Protein AF-A0A0F9DY58-F1 (afdb_monomer_lite)

Radius of gyration: 18.03 Å; chains: 1; bounding box: 44×37×50 Å

Foldseek 3Di:
DDDDDDPDLDEDDDDDFDDDPDDRDTDDPRVVVVVLVVVQDPQSFHKYWPVVQVVCCVQQVGPFNQQQDAPVSVCPRPVCVPPDVCVVPVDQDQAHGNDRDPPDPWHWDGKDKAFLAWDDDPPDIIGMITIKTKIWGFDDDPPDPDTDTDIDMHGDDDSDRPDD

pLDDT: mean 75.37, std 20.1, range [24.69, 95.38]

Structure (mmCIF, N/CA/C/O backbone):
data_AF-A0A0F9DY58-F1
#
_entry.id   AF-A0A0F9DY58-F1
#
loop_
_atom_site.group_PDB
_atom_site.id
_atom_site.type_symbol
_atom_site.label_atom_id
_atom_site.label_alt_id
_atom_site.label_comp_id
_atom_site.label_asym_id
_atom_site.label_entity_id
_atom_site.label_seq_id
_atom_site.pdbx_PDB_ins_code
_atom_site.Cartn_x
_atom_site.Cartn_y
_atom_site.Cartn_z
_atom_site.occupancy
_atom_site.B_iso_or_equiv
_atom_site.auth_seq_id
_atom_site.auth_comp_id
_atom_site.auth_asym_id
_atom_site.auth_atom_id
_atom_site.pdbx_PDB_model_num
ATOM 1 N N . MET A 1 1 ? -26.513 4.700 -24.151 1.00 30.91 1 MET A N 1
ATOM 2 C CA . MET A 1 1 ? -25.156 4.123 -24.056 1.00 30.91 1 MET A CA 1
ATOM 3 C C . MET A 1 1 ? -24.467 4.846 -22.905 1.00 30.91 1 MET A C 1
ATOM 5 O O . MET A 1 1 ? -23.918 5.921 -23.098 1.00 30.91 1 MET A O 1
ATOM 9 N N . GLU A 1 2 ? -24.700 4.368 -21.681 1.00 24.69 2 GLU A N 1
ATOM 10 C CA . GLU A 1 2 ? -24.364 5.091 -20.449 1.00 24.69 2 GLU A CA 1
ATOM 11 C C . GLU A 1 2 ? -22.883 4.939 -20.096 1.00 24.69 2 GLU A C 1
ATOM 13 O O . GLU A 1 2 ? -22.351 3.834 -20.001 1.00 24.69 2 GLU A O 1
ATOM 18 N N . ALA A 1 3 ? -22.226 6.084 -19.917 1.00 25.31 3 ALA A N 1
ATOM 19 C CA . ALA A 1 3 ? -20.843 6.186 -19.497 1.00 25.31 3 ALA A CA 1
ATOM 20 C C . ALA A 1 3 ? -20.708 5.790 -18.021 1.00 25.31 3 ALA A C 1
ATOM 22 O O . ALA A 1 3 ? -21.321 6.358 -17.117 1.00 25.31 3 ALA A O 1
ATOM 23 N N . ILE A 1 4 ? -19.873 4.786 -17.807 1.00 27.75 4 ILE A N 1
ATOM 24 C CA . ILE A 1 4 ? -19.582 4.153 -16.534 1.00 27.75 4 ILE A CA 1
ATOM 25 C C . ILE A 1 4 ? -18.815 5.130 -15.623 1.00 27.75 4 ILE A C 1
ATOM 27 O O . ILE A 1 4 ? -17.639 5.422 -15.836 1.00 27.75 4 ILE A O 1
ATOM 31 N N . LYS A 1 5 ? -19.481 5.600 -14.562 1.00 27.67 5 LYS A N 1
ATOM 32 C CA . LYS A 1 5 ? -18.852 6.197 -13.374 1.00 27.67 5 LYS A CA 1
ATOM 33 C C . LYS A 1 5 ? -18.135 5.094 -12.585 1.00 27.67 5 LYS A C 1
ATOM 35 O O . LYS A 1 5 ? -18.780 4.344 -11.859 1.00 27.67 5 LYS A O 1
ATOM 40 N N . TYR A 1 6 ? -16.807 5.033 -12.651 1.00 29.81 6 TYR A N 1
ATOM 41 C CA . TYR A 1 6 ? -16.004 4.306 -11.662 1.00 29.81 6 TYR A CA 1
ATOM 42 C C . TYR A 1 6 ? -15.019 5.254 -10.976 1.00 29.81 6 TYR A C 1
ATOM 44 O O . TYR A 1 6 ? -13.882 5.411 -11.400 1.00 29.81 6 TYR A O 1
ATOM 52 N N . SER A 1 7 ? -15.456 5.842 -9.862 1.00 28.70 7 SER A N 1
ATOM 53 C CA . SER A 1 7 ? -14.544 6.190 -8.771 1.00 28.70 7 SER A CA 1
ATOM 54 C C . SER A 1 7 ? -14.369 4.922 -7.937 1.00 28.70 7 SER A C 1
ATOM 56 O O . SER A 1 7 ? -15.196 4.607 -7.081 1.00 28.70 7 SER A O 1
ATOM 58 N N . LYS A 1 8 ? -13.363 4.108 -8.273 1.00 30.48 8 LYS A N 1
ATOM 59 C CA . LYS A 1 8 ? -12.996 2.929 -7.481 1.00 30.48 8 LYS A CA 1
ATOM 60 C C . LYS A 1 8 ? -11.881 3.337 -6.528 1.00 30.48 8 LYS A C 1
ATOM 62 O O . LYS A 1 8 ? -10.723 3.408 -6.923 1.00 30.48 8 LYS A O 1
ATOM 67 N N . ARG A 1 9 ? -12.248 3.607 -5.274 1.00 32.28 9 ARG A N 1
ATOM 68 C CA . ARG A 1 9 ? -11.302 3.607 -4.153 1.00 32.28 9 ARG A CA 1
ATOM 69 C C . ARG A 1 9 ? -10.681 2.209 -4.081 1.00 32.28 9 ARG A C 1
ATOM 71 O O . ARG A 1 9 ? -11.405 1.224 -3.947 1.00 32.28 9 ARG A O 1
ATOM 78 N N . LEU A 1 10 ? -9.370 2.127 -4.276 1.00 31.41 10 LEU A N 1
ATOM 79 C CA . LEU A 1 10 ? -8.605 0.885 -4.214 1.00 31.41 10 LEU A CA 1
ATOM 80 C C . LEU A 1 10 ? -8.252 0.629 -2.740 1.00 31.41 10 LEU A C 1
ATOM 82 O O . LEU A 1 10 ? -7.760 1.534 -2.079 1.00 31.41 10 LEU A O 1
ATOM 86 N N . PHE A 1 11 ? -8.527 -0.565 -2.220 1.00 35.47 11 PHE A N 1
ATOM 87 C CA . PHE A 1 11 ? -8.094 -1.030 -0.895 1.00 35.47 11 PHE A CA 1
ATOM 88 C C . PHE A 1 11 ? -7.814 -2.531 -1.024 1.00 35.47 11 PHE A C 1
ATOM 90 O O . PHE A 1 11 ? -8.666 -3.259 -1.541 1.00 35.47 11 PHE A O 1
ATOM 97 N N . MET A 1 12 ? -6.631 -2.989 -0.604 1.00 34.28 12 MET A N 1
ATOM 98 C CA . MET A 1 12 ? -6.189 -4.389 -0.691 1.00 34.28 12 MET A CA 1
ATOM 99 C C . MET A 1 12 ? -6.313 -5.066 0.680 1.00 34.28 12 MET A C 1
ATOM 101 O O . MET A 1 12 ? -5.489 -4.788 1.543 1.00 34.28 12 MET A O 1
ATOM 105 N N . PRO A 1 13 ? -7.287 -5.965 0.904 1.00 35.28 13 PRO A N 1
ATOM 106 C CA . PRO A 1 13 ? -7.237 -6.861 2.047 1.00 35.28 13 PRO A CA 1
ATOM 107 C C . PRO A 1 13 ? -6.600 -8.205 1.655 1.00 35.28 13 PRO A C 1
ATOM 109 O O . PRO A 1 13 ? -7.076 -8.880 0.738 1.00 35.28 13 PRO A O 1
ATOM 112 N N . PHE A 1 14 ? -5.563 -8.622 2.382 1.00 39.59 14 PHE A N 1
ATOM 113 C CA . PHE A 1 14 ? -5.059 -9.998 2.363 1.00 39.59 14 PHE A CA 1
ATOM 114 C C . PHE A 1 14 ? -5.704 -10.763 3.525 1.00 39.59 14 PHE A C 1
ATOM 116 O O . PHE A 1 14 ? -5.418 -10.439 4.664 1.00 39.59 14 PHE A O 1
ATOM 123 N N . TYR A 1 15 ? -6.643 -11.679 3.239 1.00 32.84 15 TYR A N 1
ATOM 124 C CA . TYR A 1 15 ? -6.893 -12.970 3.923 1.00 32.84 15 TYR A CA 1
ATOM 125 C C . TYR A 1 15 ? -8.236 -13.600 3.470 1.00 32.84 15 TYR A C 1
ATOM 127 O O . TYR A 1 15 ? -9.282 -12.952 3.450 1.00 32.84 15 TYR A O 1
ATOM 135 N N . SER A 1 16 ? -8.161 -14.899 3.146 1.00 34.56 16 SER A N 1
ATOM 136 C CA . SER A 1 16 ? -9.214 -15.937 3.110 1.00 34.56 16 SER A CA 1
ATOM 137 C C . SER A 1 16 ? -10.503 -15.652 2.324 1.00 34.56 16 SER A C 1
ATOM 139 O O . SER A 1 16 ? -11.537 -15.293 2.885 1.00 34.56 16 SER A O 1
ATOM 141 N N . PHE A 1 17 ? -10.484 -15.935 1.019 1.00 36.88 17 PHE A N 1
ATOM 142 C CA . PHE A 1 17 ? -11.692 -16.002 0.193 1.00 36.88 17 PHE A CA 1
ATOM 143 C C . PHE A 1 17 ? -12.316 -17.406 0.238 1.00 36.88 17 PHE A C 1
ATOM 145 O O . PHE A 1 17 ? -11.733 -18.362 -0.272 1.00 36.88 17 PHE A O 1
ATOM 152 N N . LEU A 1 18 ? -13.523 -17.538 0.804 1.00 31.53 18 LEU A N 1
ATOM 153 C CA . LEU A 1 18 ? -14.308 -18.774 0.705 1.00 31.53 18 LEU A CA 1
ATOM 154 C C . LEU A 1 18 ? -14.928 -18.871 -0.702 1.00 31.53 18 LEU A C 1
ATOM 156 O O . LEU A 1 18 ? -15.689 -17.995 -1.115 1.00 31.53 18 LEU A O 1
ATOM 160 N N . HIS A 1 19 ? -14.590 -19.921 -1.453 1.00 33.38 19 HIS A N 1
ATOM 161 C CA . HIS A 1 19 ? -15.030 -20.115 -2.837 1.00 33.38 19 HIS A CA 1
ATOM 162 C C . HIS A 1 19 ? -16.381 -20.850 -2.898 1.00 33.38 19 HIS A C 1
ATOM 164 O O . HIS A 1 19 ? -16.428 -22.073 -2.787 1.00 33.38 19 HIS A O 1
ATOM 170 N N . CYS A 1 20 ? -17.486 -20.130 -3.113 1.00 30.77 20 CYS A N 1
ATOM 171 C CA . CYS A 1 20 ? -18.762 -20.740 -3.509 1.00 30.77 20 CYS A CA 1
ATOM 172 C C . CYS A 1 20 ? -18.843 -20.803 -5.043 1.00 30.77 20 CYS A C 1
ATOM 174 O O . CYS A 1 20 ? -18.802 -19.778 -5.721 1.00 30.77 20 CYS A O 1
ATOM 176 N N . ARG A 1 21 ? -18.924 -22.012 -5.612 1.00 32.84 21 ARG A N 1
ATOM 177 C CA . ARG A 1 21 ? -19.016 -22.227 -7.067 1.00 32.84 21 ARG A CA 1
ATOM 178 C C . ARG A 1 21 ? -20.345 -21.692 -7.622 1.00 32.84 21 ARG A C 1
ATOM 180 O O . ARG A 1 21 ? -21.401 -22.011 -7.092 1.00 32.84 21 ARG A O 1
ATOM 187 N N . GLY A 1 22 ? -20.284 -20.955 -8.734 1.00 45.69 22 GLY A N 1
ATOM 188 C CA . GLY A 1 22 ? -21.444 -20.616 -9.582 1.00 45.69 22 GLY A CA 1
ATOM 189 C C . GLY A 1 22 ? -21.736 -19.120 -9.728 1.00 45.69 22 GLY A C 1
ATOM 190 O O . GLY A 1 22 ? -22.239 -18.689 -10.758 1.00 45.69 22 GLY A O 1
ATOM 191 N N . LEU A 1 23 ? -21.316 -18.310 -8.759 1.00 42.06 23 LEU A N 1
ATOM 192 C CA . LEU A 1 23 ? -21.236 -16.850 -8.822 1.00 42.06 23 LEU A CA 1
ATOM 193 C C . LEU A 1 23 ? -19.909 -16.498 -8.144 1.00 42.06 23 LEU A C 1
ATOM 195 O O . LEU A 1 23 ? -19.643 -17.027 -7.070 1.00 42.06 23 LEU A O 1
ATOM 199 N N . LYS A 1 24 ? -19.045 -15.660 -8.739 1.00 58.88 24 LYS A N 1
ATOM 200 C CA . LYS A 1 24 ? -17.759 -15.249 -8.121 1.00 58.88 24 LYS A CA 1
ATOM 201 C C . LYS A 1 24 ? -17.994 -14.270 -6.958 1.00 58.88 24 LYS A C 1
ATOM 203 O O . LYS A 1 24 ? -17.413 -13.190 -6.916 1.00 58.88 24 LYS A O 1
ATOM 208 N N . ASN A 1 25 ? -18.902 -14.618 -6.057 1.00 64.75 25 ASN A N 1
ATOM 209 C CA . ASN A 1 25 ? -19.202 -13.846 -4.876 1.00 64.75 25 ASN A CA 1
ATOM 210 C C . ASN A 1 25 ? -18.185 -14.226 -3.809 1.00 64.75 25 ASN A C 1
ATOM 212 O O . ASN A 1 25 ? -18.031 -15.391 -3.444 1.00 64.75 25 ASN A O 1
ATOM 216 N N . PHE A 1 26 ? -17.469 -13.215 -3.352 1.00 75.38 26 PHE A N 1
ATOM 217 C CA . PHE A 1 26 ? -16.473 -13.332 -2.313 1.00 75.38 26 PHE A CA 1
ATOM 218 C C . PHE A 1 26 ? -17.109 -12.942 -0.980 1.00 75.38 26 PHE A C 1
ATOM 220 O O . PHE A 1 26 ? -17.831 -11.947 -0.902 1.00 75.38 26 PHE A O 1
ATOM 227 N N . TYR A 1 27 ? -16.827 -13.712 0.066 1.00 79.12 27 TYR A N 1
ATOM 228 C CA . TYR A 1 27 ? -17.336 -13.473 1.413 1.00 79.12 27 TYR A CA 1
ATOM 229 C C . TYR A 1 27 ? -16.203 -13.625 2.422 1.00 79.12 27 TYR A C 1
ATOM 231 O O . TYR A 1 27 ? -15.286 -14.418 2.214 1.00 79.12 27 TYR A O 1
ATOM 239 N N . GLY A 1 28 ? -16.276 -12.872 3.515 1.00 83.44 28 GLY A N 1
ATOM 240 C CA . GLY A 1 28 ? -15.305 -12.956 4.599 1.00 83.44 28 GLY A CA 1
ATOM 241 C C . GLY A 1 28 ? -15.249 -11.683 5.433 1.00 83.44 28 GLY A C 1
ATOM 242 O O . GLY A 1 28 ? -15.673 -10.609 4.995 1.00 83.44 28 GLY A O 1
ATOM 243 N N . ALA A 1 29 ? -14.688 -11.805 6.638 1.00 82.44 29 ALA A N 1
ATOM 244 C CA 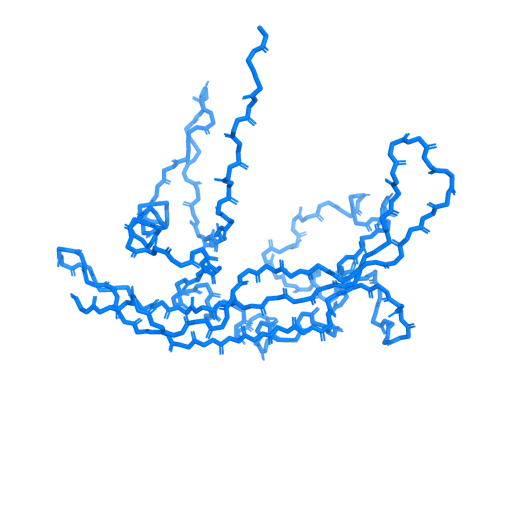. ALA A 1 29 ? -14.492 -10.682 7.552 1.00 82.44 29 ALA A CA 1
ATOM 245 C C . ALA A 1 29 ? -13.660 -9.557 6.912 1.00 82.44 29 ALA A C 1
ATOM 247 O O . ALA A 1 29 ? -13.957 -8.388 7.123 1.00 82.44 29 ALA A O 1
ATOM 248 N N . ALA A 1 30 ? -12.696 -9.906 6.056 1.00 82.50 30 ALA A N 1
ATOM 249 C CA . ALA A 1 30 ? -11.871 -8.964 5.306 1.00 82.50 30 ALA A CA 1
ATOM 250 C C . ALA A 1 30 ? -12.692 -7.995 4.430 1.00 82.50 30 ALA A C 1
ATOM 252 O O . ALA A 1 30 ? -12.468 -6.787 4.454 1.00 82.50 30 ALA A O 1
ATOM 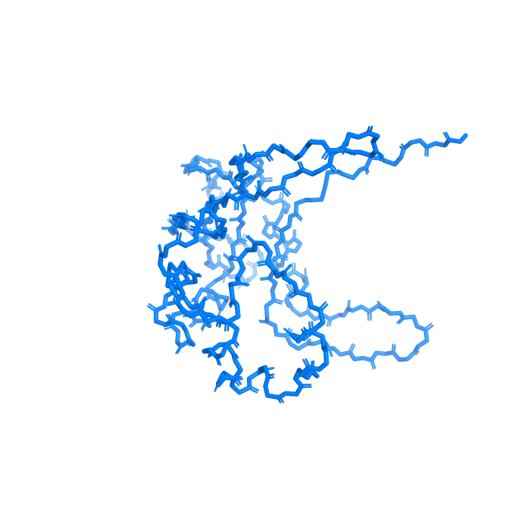253 N N . ILE A 1 31 ? -13.696 -8.498 3.702 1.00 85.88 31 ILE A N 1
ATOM 254 C CA . ILE A 1 31 ? -14.563 -7.676 2.837 1.00 85.88 31 ILE A CA 1
ATOM 255 C C . ILE A 1 31 ? -15.456 -6.772 3.684 1.00 85.88 31 ILE A C 1
ATOM 257 O O . ILE A 1 31 ? -15.640 -5.595 3.371 1.00 85.88 31 ILE A O 1
ATOM 261 N N . ILE A 1 32 ? -15.985 -7.314 4.783 1.00 86.06 32 ILE A N 1
ATOM 262 C CA . ILE A 1 32 ? -16.806 -6.559 5.727 1.00 86.06 32 ILE A CA 1
ATOM 263 C C . ILE A 1 32 ? -15.971 -5.425 6.331 1.00 86.06 32 ILE A C 1
ATOM 265 O O . ILE A 1 32 ? -16.381 -4.271 6.253 1.00 86.06 32 ILE A O 1
ATOM 269 N N . ASN A 1 33 ? -14.784 -5.718 6.860 1.00 85.44 33 ASN A N 1
ATOM 270 C CA . ASN A 1 33 ? -13.881 -4.725 7.442 1.00 85.44 33 ASN A CA 1
ATOM 271 C C . ASN A 1 33 ? -13.483 -3.652 6.424 1.00 85.44 33 ASN A C 1
ATOM 273 O O . ASN A 1 33 ? -13.557 -2.467 6.739 1.00 85.44 33 ASN A O 1
ATOM 277 N N . ASN A 1 34 ? -13.177 -4.043 5.185 1.00 85.19 34 ASN A N 1
ATOM 278 C CA . ASN A 1 34 ? -12.903 -3.102 4.101 1.00 85.19 34 ASN A CA 1
ATOM 279 C C . ASN A 1 34 ? -14.097 -2.157 3.863 1.00 85.19 34 ASN A C 1
ATOM 281 O O . ASN A 1 34 ? -13.946 -0.937 3.897 1.00 85.19 34 ASN A O 1
ATOM 285 N N . SER A 1 35 ? -15.317 -2.695 3.734 1.00 87.06 35 SER A N 1
ATOM 286 C CA . SER A 1 35 ? -16.521 -1.865 3.562 1.00 87.06 35 SER A CA 1
ATOM 287 C C . SER A 1 35 ? -16.738 -0.876 4.718 1.00 87.06 35 SER A C 1
ATOM 289 O O . SER A 1 35 ? -17.131 0.269 4.490 1.00 87.06 35 SER A O 1
ATOM 291 N N . ARG A 1 36 ? -16.422 -1.288 5.954 1.00 85.25 36 ARG A N 1
ATOM 292 C CA . ARG A 1 36 ? -16.514 -0.446 7.154 1.00 85.25 36 ARG A CA 1
ATOM 293 C C . ARG A 1 36 ? -15.518 0.708 7.096 1.00 85.25 36 ARG A C 1
ATOM 295 O O . ARG A 1 36 ? -15.931 1.856 7.250 1.00 85.25 36 ARG A O 1
ATOM 302 N N . ILE A 1 37 ? -14.252 0.418 6.798 1.00 86.25 37 ILE A N 1
ATOM 303 C CA . ILE A 1 37 ? -13.192 1.427 6.649 1.00 86.25 37 ILE A CA 1
ATOM 304 C C . ILE A 1 37 ? -13.567 2.432 5.548 1.00 86.25 37 ILE A C 1
ATOM 306 O O . ILE A 1 37 ? -13.567 3.641 5.780 1.00 86.25 37 ILE A O 1
ATOM 310 N N . LEU A 1 38 ? -13.989 1.942 4.377 1.00 86.19 38 LEU A N 1
ATOM 311 C CA . LEU A 1 38 ? -14.379 2.787 3.244 1.00 86.19 38 LEU A CA 1
ATOM 312 C C . LEU A 1 38 ? -15.588 3.683 3.539 1.00 86.19 38 LEU A C 1
ATOM 314 O O . LEU A 1 38 ? -15.631 4.811 3.052 1.00 86.19 38 LEU A O 1
ATOM 318 N N . SER A 1 39 ? -16.559 3.200 4.321 1.00 85.44 39 SER A N 1
ATOM 319 C CA . SER A 1 39 ? -17.756 3.975 4.684 1.00 85.44 39 SER A CA 1
ATOM 320 C C . SER A 1 39 ? -17.460 5.167 5.599 1.00 85.44 39 SER A C 1
ATOM 322 O O . SER A 1 39 ? -18.232 6.126 5.634 1.00 85.44 39 SER A O 1
ATOM 324 N N . ARG A 1 40 ? -16.348 5.110 6.338 1.00 82.75 40 ARG A N 1
ATOM 325 C CA . ARG A 1 40 ? -15.912 6.165 7.259 1.00 82.75 40 ARG A CA 1
ATOM 326 C C . ARG A 1 40 ? -14.952 7.151 6.605 1.00 82.75 40 ARG A C 1
ATOM 328 O O . ARG A 1 40 ? -14.900 8.303 7.024 1.00 82.75 40 ARG A O 1
ATOM 335 N N . ASP A 1 41 ? -14.241 6.742 5.556 1.00 83.31 41 ASP A N 1
ATOM 336 C CA . ASP A 1 41 ? -13.330 7.635 4.848 1.00 83.31 41 ASP A CA 1
ATOM 337 C C . ASP A 1 41 ? -14.061 8.632 3.936 1.00 83.31 41 ASP A C 1
ATOM 339 O O . ASP A 1 41 ? -14.795 8.262 3.015 1.00 83.31 41 ASP A O 1
ATOM 343 N N . LYS A 1 42 ? -13.803 9.924 4.142 1.00 82.06 42 LYS A N 1
ATOM 344 C CA . LYS A 1 42 ? -14.317 11.007 3.286 1.00 82.06 42 LYS A CA 1
ATOM 345 C C . LYS A 1 42 ? -13.241 11.646 2.411 1.00 82.06 42 LYS A C 1
ATOM 347 O O . LYS A 1 42 ? -13.579 12.441 1.540 1.00 82.06 42 LYS A O 1
ATOM 352 N N . LEU A 1 43 ? -11.972 11.295 2.615 1.00 82.44 43 LEU A N 1
ATOM 353 C CA . LEU A 1 43 ? -10.842 12.031 2.052 1.00 82.44 43 LEU A CA 1
ATOM 354 C C . LEU A 1 43 ? -10.192 11.354 0.846 1.00 82.44 43 LEU A C 1
ATOM 356 O O . LEU A 1 43 ? -9.166 11.838 0.390 1.00 82.44 43 LEU A O 1
ATOM 360 N N . ASN A 1 44 ? -10.771 10.278 0.300 1.00 82.06 44 ASN A N 1
ATOM 361 C CA . ASN A 1 44 ? -10.177 9.516 -0.809 1.00 82.06 44 ASN A CA 1
ATOM 362 C C . ASN A 1 44 ? -8.750 9.053 -0.477 1.00 82.06 44 ASN A C 1
ATOM 364 O O . ASN A 1 44 ? -7.842 9.134 -1.310 1.00 82.06 44 ASN A O 1
ATOM 368 N N . ARG A 1 45 ? -8.553 8.606 0.763 1.00 88.31 45 ARG A N 1
ATOM 369 C CA . ARG A 1 45 ? -7.287 8.024 1.200 1.00 88.31 45 ARG A CA 1
ATOM 370 C C . ARG A 1 45 ? -7.158 6.596 0.688 1.00 88.31 45 ARG A C 1
ATOM 372 O O . ARG A 1 45 ? -8.161 5.915 0.460 1.00 88.31 45 ARG A O 1
ATOM 379 N N . LEU A 1 46 ? -5.920 6.139 0.534 1.00 91.19 46 LEU A N 1
ATOM 380 C CA . LEU A 1 46 ? -5.638 4.719 0.375 1.00 91.19 46 LEU A CA 1
ATOM 381 C C . LEU A 1 46 ? -5.424 4.171 1.777 1.00 91.19 46 LEU A C 1
ATOM 383 O O . LEU A 1 46 ? -4.417 4.451 2.408 1.00 91.19 46 LEU A O 1
ATOM 387 N N . LEU A 1 47 ? -6.406 3.451 2.294 1.00 91.38 47 LEU A N 1
ATOM 388 C CA . LEU A 1 47 ? -6.337 2.915 3.645 1.00 91.38 47 LEU A CA 1
ATOM 389 C C . LEU A 1 47 ? -5.836 1.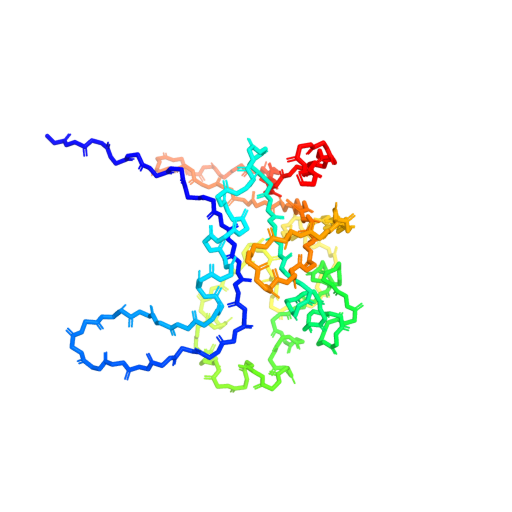467 3.606 1.00 91.38 47 LEU A C 1
ATOM 391 O O . LEU A 1 47 ? -5.963 0.804 2.578 1.00 91.38 47 LEU A O 1
ATOM 395 N N . ILE A 1 48 ? -5.289 0.979 4.716 1.00 92.50 48 ILE A N 1
ATOM 396 C CA . ILE A 1 48 ? -5.048 -0.445 4.996 1.00 92.50 48 ILE A CA 1
ATOM 397 C C . ILE A 1 48 ? -5.362 -0.726 6.470 1.00 92.50 48 ILE A C 1
ATOM 399 O O . ILE A 1 48 ? -5.315 0.182 7.302 1.00 92.50 48 ILE A O 1
ATOM 403 N N . ASP A 1 49 ? -5.702 -1.968 6.806 1.00 91.94 49 ASP A N 1
ATOM 404 C CA . ASP A 1 49 ? -5.854 -2.387 8.200 1.00 91.94 49 ASP A CA 1
ATOM 405 C C . ASP A 1 49 ? -4.515 -2.857 8.786 1.00 91.94 49 ASP A C 1
ATOM 407 O O . ASP A 1 49 ? -3.538 -3.094 8.069 1.00 91.94 49 ASP A O 1
ATOM 411 N N . LYS A 1 50 ? -4.473 -3.001 10.112 1.00 92.00 50 LYS A N 1
ATOM 412 C CA . LYS A 1 50 ? -3.293 -3.493 10.829 1.00 92.00 50 LYS A CA 1
ATOM 413 C C . LYS A 1 50 ? -2.769 -4.826 10.303 1.00 92.00 50 LYS A C 1
ATOM 415 O O . LYS A 1 50 ? -1.564 -4.962 10.151 1.00 92.00 50 LYS A O 1
ATOM 420 N N . ASN A 1 51 ? -3.646 -5.775 9.986 1.00 91.81 51 ASN A N 1
ATOM 421 C CA . ASN A 1 51 ? -3.218 -7.084 9.489 1.00 91.81 51 ASN A CA 1
ATOM 422 C C . ASN A 1 51 ? -2.472 -6.955 8.155 1.00 91.81 51 ASN A C 1
ATOM 424 O O . ASN A 1 51 ? -1.441 -7.592 7.959 1.00 91.81 51 ASN A O 1
ATOM 428 N N . THR A 1 52 ? -2.962 -6.100 7.253 1.00 91.25 52 THR A N 1
ATOM 429 C CA . THR A 1 52 ? -2.283 -5.816 5.984 1.00 91.25 52 THR A CA 1
ATOM 430 C C . THR A 1 52 ? -0.943 -5.119 6.223 1.00 91.25 52 THR A C 1
ATOM 432 O O . THR A 1 52 ? 0.055 -5.488 5.609 1.00 91.25 52 THR A O 1
ATOM 435 N N . TYR A 1 53 ? -0.891 -4.150 7.141 1.00 94.25 53 TYR A N 1
ATOM 436 C CA . TYR A 1 53 ? 0.358 -3.483 7.519 1.00 94.25 53 TYR A CA 1
ATOM 437 C C . TYR A 1 53 ? 1.395 -4.469 8.088 1.00 94.25 53 TYR A C 1
ATOM 439 O O . TYR A 1 53 ? 2.539 -4.484 7.638 1.00 94.25 53 TYR A O 1
ATOM 447 N N . GLU A 1 54 ? 0.998 -5.333 9.025 1.00 94.50 54 GLU A N 1
ATOM 448 C CA . GLU A 1 54 ? 1.870 -6.348 9.633 1.00 94.50 54 GLU A CA 1
ATOM 449 C C . GLU A 1 54 ? 2.333 -7.400 8.620 1.00 94.50 54 GLU A C 1
ATOM 451 O O . GLU A 1 54 ? 3.473 -7.867 8.685 1.00 94.50 54 GLU A O 1
ATOM 456 N N . TRP A 1 55 ? 1.490 -7.741 7.643 1.00 94.00 55 TRP A N 1
ATOM 457 C CA . TRP A 1 55 ? 1.885 -8.625 6.551 1.00 94.00 55 TRP A CA 1
ATOM 458 C C . TRP A 1 55 ? 3.045 -8.024 5.743 1.00 94.00 55 TRP A C 1
ATOM 460 O O . TRP A 1 55 ? 4.069 -8.679 5.572 1.00 94.00 55 TRP A O 1
ATOM 470 N N . PHE A 1 56 ? 2.961 -6.753 5.336 1.00 94.12 56 PHE A N 1
ATOM 471 C CA . PHE A 1 56 ? 4.089 -6.090 4.664 1.00 94.12 56 PHE A CA 1
ATOM 472 C C . PHE A 1 56 ? 5.304 -5.943 5.586 1.00 94.12 56 PHE A C 1
ATOM 474 O O . PHE A 1 56 ? 6.435 -6.186 5.171 1.00 94.12 56 PHE A O 1
ATOM 481 N N . LEU A 1 57 ? 5.095 -5.610 6.861 1.00 93.94 57 LEU A N 1
ATOM 482 C CA . LEU A 1 57 ? 6.193 -5.501 7.819 1.00 93.94 57 LEU A CA 1
ATOM 483 C C . LEU A 1 57 ? 6.983 -6.814 7.939 1.00 93.94 57 LEU A C 1
ATOM 485 O O . LEU A 1 57 ? 8.209 -6.796 7.987 1.00 93.94 57 LEU A O 1
ATOM 489 N N . THR A 1 58 ? 6.289 -7.952 7.946 1.00 93.56 58 THR A N 1
ATOM 490 C CA . THR A 1 58 ? 6.904 -9.279 8.107 1.00 93.56 58 THR A CA 1
ATOM 491 C C . THR A 1 58 ? 7.460 -9.861 6.811 1.00 93.56 58 THR A C 1
ATOM 493 O O . THR A 1 58 ? 8.462 -10.571 6.861 1.00 93.56 58 THR A O 1
ATOM 496 N N . ARG A 1 59 ? 6.836 -9.587 5.658 1.00 90.31 59 ARG A N 1
ATOM 497 C CA . ARG A 1 59 ? 7.239 -10.161 4.361 1.00 90.31 59 ARG A CA 1
ATOM 498 C C . ARG A 1 59 ? 8.219 -9.303 3.579 1.00 90.31 59 ARG A C 1
ATOM 500 O O . ARG A 1 59 ? 9.042 -9.846 2.855 1.00 90.31 59 ARG A O 1
ATOM 507 N N . THR A 1 60 ? 8.138 -7.983 3.719 1.00 91.12 60 THR A N 1
ATOM 508 C CA . THR A 1 60 ? 8.959 -7.036 2.950 1.00 91.12 60 THR A CA 1
ATOM 509 C C . THR A 1 60 ? 9.800 -6.125 3.842 1.00 91.12 60 THR A C 1
ATOM 511 O O . THR A 1 60 ? 10.396 -5.180 3.345 1.00 91.12 60 THR A O 1
ATOM 514 N N . ILE A 1 61 ? 9.873 -6.384 5.156 1.00 92.94 61 ILE A N 1
ATOM 515 C CA . ILE A 1 61 ? 10.574 -5.524 6.135 1.00 92.94 61 ILE A CA 1
ATOM 516 C C . ILE A 1 61 ? 9.945 -4.115 6.181 1.00 92.94 61 ILE A C 1
ATOM 518 O O . ILE A 1 61 ? 10.595 -3.129 6.496 1.00 92.94 61 ILE A O 1
ATOM 522 N N . GLY A 1 62 ? 8.662 -4.012 5.830 1.00 93.00 62 GLY A N 1
ATOM 523 C CA . GLY A 1 62 ? 7.958 -2.740 5.667 1.00 93.00 62 GLY A CA 1
ATOM 524 C C . GLY A 1 62 ? 7.518 -2.524 4.223 1.00 93.00 62 GLY A C 1
ATOM 525 O O . GLY A 1 62 ? 8.166 -2.968 3.272 1.00 93.00 62 GLY A O 1
ATOM 526 N N . ILE A 1 63 ? 6.371 -1.874 4.048 1.00 93.69 63 ILE A N 1
ATOM 527 C CA . ILE A 1 63 ? 5.768 -1.636 2.727 1.00 93.69 63 ILE A CA 1
ATOM 528 C C . ILE A 1 63 ? 6.600 -0.654 1.890 1.00 93.69 63 ILE A C 1
ATOM 530 O O . ILE A 1 63 ? 6.602 -0.728 0.666 1.00 93.69 63 ILE A O 1
ATOM 534 N N . GLU A 1 64 ? 7.358 0.225 2.538 1.00 92.94 64 GLU A N 1
ATOM 535 C CA . GLU A 1 64 ? 8.294 1.159 1.925 1.00 92.94 64 GLU A CA 1
ATOM 536 C C . GLU A 1 64 ? 9.390 0.459 1.109 1.00 92.94 64 GLU A C 1
ATOM 538 O O . GLU A 1 64 ? 9.831 0.987 0.087 1.00 92.94 64 GLU A O 1
ATOM 543 N N . ASN A 1 65 ? 9.774 -0.768 1.474 1.00 91.06 65 ASN A N 1
ATOM 544 C CA . ASN A 1 65 ? 10.800 -1.511 0.741 1.00 91.06 65 ASN A CA 1
ATOM 545 C C . ASN A 1 65 ? 10.331 -2.005 -0.627 1.00 91.06 65 ASN A C 1
ATOM 547 O O . ASN A 1 65 ? 11.167 -2.405 -1.432 1.00 91.06 65 ASN A O 1
ATOM 551 N N . LEU A 1 66 ? 9.038 -1.909 -0.960 1.00 90.00 66 LEU A N 1
ATOM 552 C CA . LEU A 1 66 ? 8.555 -2.190 -2.317 1.00 90.00 66 LEU A CA 1
ATOM 553 C C . LEU A 1 66 ? 9.212 -1.294 -3.386 1.00 90.00 66 LEU A C 1
ATOM 555 O O . LEU A 1 66 ? 9.160 -1.628 -4.564 1.00 90.00 66 LEU A O 1
ATOM 559 N N . MET A 1 67 ? 9.842 -0.178 -2.995 1.00 89.50 67 MET A N 1
ATOM 560 C CA . ME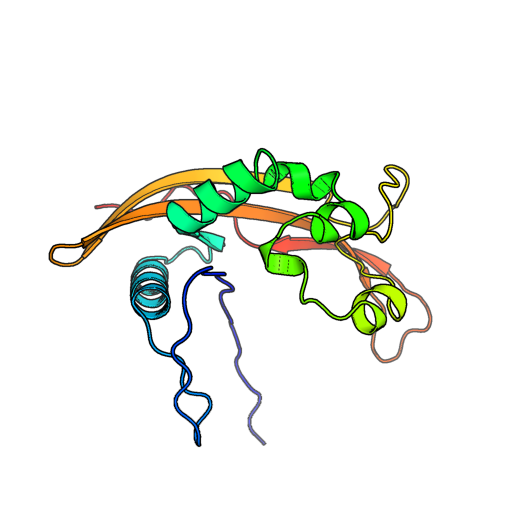T A 1 67 ? 10.671 0.647 -3.888 1.00 89.50 67 MET A CA 1
ATOM 561 C C . MET A 1 67 ? 11.959 -0.055 -4.344 1.00 89.50 67 MET A C 1
ATOM 563 O O . MET A 1 67 ? 12.503 0.278 -5.397 1.00 89.50 67 MET A O 1
ATOM 567 N N . SER A 1 68 ? 12.452 -0.994 -3.538 1.00 87.81 68 SER A N 1
ATOM 568 C CA . SER A 1 68 ? 13.730 -1.683 -3.729 1.00 87.81 68 SER A CA 1
ATOM 569 C C . SER A 1 68 ? 13.566 -3.137 -4.163 1.00 87.81 68 SER A C 1
ATOM 571 O O . SER A 1 68 ? 14.540 -3.717 -4.630 1.00 87.81 68 SER A O 1
ATOM 573 N N . LEU A 1 69 ? 12.371 -3.714 -3.990 1.00 87.44 69 LEU A N 1
ATOM 574 C CA . LEU A 1 69 ? 12.088 -5.113 -4.301 1.00 87.44 69 LEU A CA 1
ATOM 575 C C . LEU A 1 69 ? 11.755 -5.318 -5.779 1.00 87.44 69 LEU A C 1
ATOM 577 O O . LEU A 1 69 ? 10.953 -4.590 -6.374 1.00 87.44 69 LEU A O 1
ATOM 581 N N . GLY A 1 70 ? 12.334 -6.368 -6.342 1.00 85.75 70 GLY A N 1
ATOM 582 C CA . GLY A 1 70 ? 12.063 -6.859 -7.684 1.00 85.75 70 GLY A CA 1
ATOM 583 C C . GLY A 1 70 ? 11.076 -8.021 -7.671 1.00 85.75 70 GLY A C 1
ATOM 584 O O . GLY A 1 70 ? 10.711 -8.564 -6.627 1.00 85.75 70 GLY A O 1
ATOM 585 N N . LEU A 1 71 ? 10.651 -8.452 -8.859 1.00 83.00 71 LEU A N 1
ATOM 586 C CA . LEU A 1 71 ? 9.800 -9.635 -9.003 1.00 83.00 71 LEU A CA 1
ATOM 587 C C . LEU A 1 71 ? 10.493 -10.897 -8.480 1.00 83.00 71 LEU A C 1
ATOM 589 O O . LEU A 1 71 ? 9.798 -11.776 -7.983 1.00 83.00 71 LEU A O 1
ATOM 593 N N . SER A 1 72 ? 11.825 -10.987 -8.574 1.00 81.62 72 SER A N 1
ATOM 594 C CA . SER A 1 72 ? 12.602 -12.080 -7.978 1.00 81.62 72 SER A CA 1
ATOM 595 C C . SER A 1 72 ? 12.383 -12.178 -6.472 1.00 81.62 72 SER A C 1
ATOM 597 O O . SER A 1 72 ? 12.036 -13.245 -5.986 1.00 81.62 72 SER A O 1
ATOM 599 N N . ASP A 1 73 ? 12.480 -11.060 -5.756 1.00 85.62 73 ASP A N 1
ATOM 600 C CA . ASP A 1 73 ? 12.366 -11.051 -4.295 1.00 85.62 73 ASP A CA 1
ATOM 601 C C . ASP A 1 73 ? 10.933 -11.369 -3.851 1.00 85.62 73 ASP A C 1
ATOM 603 O O . ASP A 1 73 ? 10.703 -12.016 -2.832 1.00 85.62 73 ASP A O 1
ATOM 607 N N . LEU A 1 74 ? 9.941 -10.952 -4.645 1.00 83.94 74 LEU A N 1
ATOM 608 C CA . LEU A 1 74 ? 8.543 -11.281 -4.383 1.00 83.94 74 LEU A CA 1
ATOM 609 C C . LEU A 1 74 ? 8.229 -12.763 -4.616 1.00 83.94 74 LEU A C 1
ATOM 611 O O . LEU A 1 74 ? 7.285 -13.258 -4.009 1.00 83.94 74 LEU A O 1
ATOM 615 N N . LYS A 1 75 ? 8.980 -13.482 -5.461 1.00 82.00 75 LYS A N 1
ATOM 616 C CA . LYS A 1 75 ? 8.781 -14.932 -5.649 1.00 82.00 75 LYS A CA 1
ATOM 617 C C . LYS A 1 75 ? 9.156 -15.739 -4.408 1.00 82.00 75 LYS A C 1
ATOM 619 O O . LYS A 1 75 ? 8.563 -16.791 -4.185 1.00 82.00 75 LYS A O 1
ATOM 624 N N . ASP A 1 76 ? 10.104 -15.245 -3.617 1.00 84.88 76 ASP A N 1
ATOM 625 C CA . ASP A 1 76 ? 10.590 -15.935 -2.419 1.00 84.88 76 ASP A CA 1
ATOM 626 C C . ASP A 1 76 ? 9.597 -15.855 -1.247 1.00 84.88 76 ASP A C 1
ATOM 628 O O . ASP A 1 76 ? 9.705 -16.594 -0.267 1.00 84.88 76 ASP A O 1
ATOM 632 N N . ILE A 1 77 ? 8.589 -14.988 -1.350 1.00 86.00 77 ILE A N 1
ATOM 633 C CA . ILE A 1 77 ? 7.479 -14.925 -0.403 1.00 86.00 77 ILE A CA 1
ATOM 634 C C . ILE A 1 77 ? 6.551 -16.121 -0.660 1.00 86.00 77 ILE A C 1
ATOM 636 O O . ILE A 1 77 ? 6.006 -16.284 -1.753 1.00 86.00 77 ILE A O 1
ATOM 640 N N . GLU A 1 78 ? 6.327 -16.934 0.375 1.00 85.31 78 GLU A N 1
ATOM 641 C CA . GLU A 1 78 ? 5.548 -18.182 0.320 1.00 85.31 78 GLU A CA 1
ATOM 642 C C . GLU A 1 78 ? 4.176 -18.004 -0.351 1.00 85.31 78 GLU A C 1
ATOM 644 O O . GLU A 1 78 ? 3.766 -18.810 -1.190 1.00 85.31 78 GLU A O 1
ATOM 649 N N . GLU A 1 79 ? 3.479 -16.909 -0.044 1.00 83.56 79 GLU A N 1
ATOM 650 C CA . GLU A 1 79 ? 2.162 -16.601 -0.602 1.00 83.56 79 GLU A CA 1
ATOM 651 C C . GLU A 1 79 ? 2.175 -16.408 -2.133 1.00 83.56 79 GLU A C 1
ATOM 653 O O . GLU A 1 79 ? 1.140 -16.582 -2.789 1.00 83.56 79 GLU A O 1
ATOM 658 N N . PHE A 1 80 ? 3.333 -16.097 -2.720 1.00 82.25 80 PHE A N 1
ATOM 659 C CA . PHE A 1 80 ? 3.530 -15.961 -4.163 1.00 82.25 80 PHE A CA 1
ATOM 660 C C . PHE A 1 80 ? 4.150 -17.201 -4.825 1.00 82.25 80 PHE A C 1
ATOM 662 O O . PHE A 1 80 ? 4.223 -17.236 -6.054 1.00 82.25 80 PHE A O 1
ATOM 669 N N . ALA A 1 81 ? 4.480 -18.263 -4.080 1.00 76.25 81 ALA A N 1
ATOM 670 C CA . ALA A 1 81 ? 5.111 -19.474 -4.626 1.00 76.25 81 ALA A CA 1
ATOM 671 C C . ALA A 1 81 ? 4.276 -20.172 -5.722 1.00 76.25 81 ALA A C 1
ATOM 673 O O . ALA A 1 81 ? 4.808 -20.816 -6.622 1.00 76.25 81 ALA A O 1
ATOM 674 N N . SER A 1 82 ? 2.945 -20.035 -5.669 1.00 73.44 82 SER A N 1
ATOM 675 C CA . SER A 1 82 ? 2.023 -20.600 -6.670 1.00 73.44 82 SER A CA 1
ATOM 676 C C . SER A 1 82 ? 1.791 -19.699 -7.892 1.00 73.44 82 SER A C 1
ATOM 678 O O . SER A 1 82 ? 1.045 -20.064 -8.812 1.00 73.44 82 SER A O 1
ATOM 680 N N . TYR A 1 83 ? 2.389 -18.505 -7.916 1.00 72.06 83 TYR A N 1
ATOM 681 C CA . TYR A 1 83 ? 2.192 -17.549 -8.994 1.00 72.06 83 TYR A CA 1
ATOM 682 C C . TYR A 1 83 ? 2.931 -18.010 -10.255 1.00 72.06 83 TYR A C 1
ATOM 684 O O . TYR A 1 83 ? 4.138 -18.223 -10.259 1.00 72.06 83 TYR A O 1
ATOM 692 N N . LYS A 1 84 ? 2.193 -18.186 -11.357 1.00 68.81 84 LYS A N 1
ATOM 693 C CA . LYS A 1 84 ? 2.744 -18.754 -12.597 1.00 68.81 84 LYS A CA 1
ATOM 694 C C . LYS A 1 84 ? 3.809 -17.840 -13.204 1.00 68.81 84 LYS A C 1
ATOM 696 O O . LYS A 1 84 ? 3.493 -16.720 -13.609 1.00 68.81 84 LYS A O 1
ATOM 701 N N . GLU A 1 85 ? 5.016 -18.375 -13.372 1.00 62.34 85 GLU A N 1
ATOM 702 C CA . GLU A 1 85 ? 6.178 -17.658 -13.915 1.00 62.34 85 GLU A CA 1
ATOM 703 C C . GLU A 1 85 ? 5.927 -17.039 -15.291 1.00 62.34 85 GLU A C 1
ATOM 705 O O . GLU A 1 85 ? 6.346 -15.912 -15.527 1.00 62.34 85 GLU A O 1
ATOM 710 N N . ALA A 1 86 ? 5.145 -17.702 -16.151 1.00 56.53 86 ALA A N 1
ATOM 711 C CA . ALA A 1 86 ? 4.799 -17.197 -17.482 1.00 56.53 86 ALA A CA 1
ATOM 712 C C . ALA A 1 86 ? 4.226 -15.764 -17.456 1.00 56.53 86 ALA A C 1
ATOM 714 O O . ALA A 1 86 ? 4.549 -14.953 -18.312 1.00 56.53 86 ALA A O 1
ATOM 715 N N . LYS A 1 87 ? 3.456 -15.394 -16.419 1.00 58.62 87 LYS A N 1
ATOM 716 C CA . LYS A 1 87 ? 2.911 -14.029 -16.278 1.00 58.62 87 LYS A CA 1
ATOM 717 C C . LYS A 1 87 ? 3.914 -13.002 -15.749 1.00 58.62 87 LYS A C 1
ATOM 719 O O . LYS A 1 87 ? 3.653 -11.808 -15.854 1.00 58.62 87 LYS A O 1
ATOM 724 N N . MET A 1 88 ? 4.998 -13.455 -15.126 1.00 58.91 88 MET A N 1
ATOM 725 C CA . MET A 1 88 ? 6.087 -12.603 -14.643 1.00 58.91 88 MET A CA 1
ATOM 726 C C . MET A 1 88 ? 7.179 -12.414 -15.703 1.00 58.91 88 MET A C 1
ATOM 728 O O . MET A 1 88 ? 7.912 -11.433 -15.648 1.00 58.91 88 MET A O 1
ATOM 732 N N . GLU A 1 89 ? 7.284 -13.336 -16.663 1.00 58.88 89 GLU A N 1
ATOM 733 C CA . GLU A 1 89 ? 8.270 -13.282 -17.748 1.00 58.88 89 GLU A CA 1
ATOM 734 C C . GLU A 1 89 ? 7.762 -12.546 -18.998 1.00 58.88 89 GLU A C 1
ATOM 736 O O . GLU A 1 89 ? 8.554 -11.921 -19.697 1.00 58.88 89 GLU A O 1
ATOM 741 N N . GLU A 1 90 ? 6.452 -12.580 -19.269 1.00 56.69 90 GLU A N 1
ATOM 742 C CA . GLU A 1 90 ? 5.856 -12.046 -20.506 1.00 56.69 90 GLU A CA 1
ATOM 743 C C . GLU A 1 90 ? 5.644 -10.518 -20.528 1.00 56.69 90 GLU A C 1
ATOM 745 O O . GLU A 1 90 ? 5.248 -9.976 -21.561 1.00 56.69 90 GLU A O 1
ATOM 750 N N . GLY A 1 91 ? 5.898 -9.788 -19.434 1.00 54.62 91 GLY A N 1
ATOM 751 C CA . GLY A 1 91 ? 5.588 -8.357 -19.368 1.00 54.62 91 GLY A CA 1
ATOM 752 C C . GLY A 1 91 ? 6.582 -7.519 -18.573 1.00 54.62 91 GLY A C 1
ATOM 753 O O . GLY A 1 91 ? 6.871 -7.808 -17.416 1.00 54.62 91 GLY A O 1
ATOM 754 N N . ASN A 1 92 ? 7.025 -6.407 -19.167 1.00 63.47 92 ASN A N 1
ATOM 755 C CA . ASN A 1 92 ? 7.626 -5.307 -18.415 1.00 63.47 92 ASN A CA 1
ATOM 756 C C . ASN A 1 92 ? 6.555 -4.710 -17.491 1.00 63.47 92 ASN A C 1
ATOM 758 O O . ASN A 1 92 ? 5.577 -4.121 -17.958 1.00 63.47 92 ASN A O 1
ATOM 762 N N . ASN A 1 93 ? 6.720 -4.875 -16.180 1.00 75.00 93 ASN A N 1
ATOM 763 C CA . ASN A 1 93 ? 5.860 -4.250 -15.184 1.00 75.00 93 ASN A CA 1
ATOM 764 C C . ASN A 1 93 ? 6.404 -2.848 -14.860 1.00 75.00 93 ASN A C 1
ATOM 766 O O . ASN A 1 93 ? 7.552 -2.686 -14.458 1.00 75.00 93 ASN A O 1
ATOM 770 N N . ALA A 1 94 ? 5.565 -1.829 -15.061 1.00 79.19 94 ALA A N 1
ATOM 771 C CA . ALA A 1 94 ? 5.942 -0.425 -14.889 1.00 79.19 94 ALA A CA 1
ATOM 772 C C . ALA A 1 94 ? 6.123 -0.003 -13.418 1.00 79.19 94 ALA A C 1
ATOM 774 O O . ALA A 1 94 ? 6.653 1.073 -13.156 1.00 79.19 94 ALA A O 1
ATOM 775 N N . LEU A 1 95 ? 5.652 -0.811 -12.460 1.00 84.00 95 LEU A N 1
ATOM 776 C CA . LEU A 1 95 ? 5.706 -0.520 -11.024 1.00 84.00 95 LEU A CA 1
ATOM 777 C C . LEU A 1 95 ? 6.803 -1.311 -10.308 1.00 84.00 95 LEU A C 1
ATOM 779 O O . LEU A 1 95 ? 7.511 -0.735 -9.485 1.00 84.00 95 LEU A O 1
ATOM 783 N N . ILE A 1 96 ? 6.935 -2.604 -10.624 1.00 83.25 96 ILE A N 1
ATOM 784 C CA . ILE A 1 96 ? 7.885 -3.531 -9.995 1.00 83.25 96 ILE A CA 1
ATOM 785 C C . ILE A 1 96 ? 8.739 -4.153 -11.091 1.00 83.25 96 ILE A C 1
ATOM 787 O O . ILE A 1 96 ? 8.219 -4.779 -12.011 1.00 83.25 96 ILE A O 1
ATOM 791 N N . GLN A 1 97 ? 10.049 -3.982 -10.999 1.00 78.88 97 GLN A N 1
ATOM 792 C CA . GLN A 1 97 ? 10.979 -4.447 -12.024 1.00 78.88 97 GLN A CA 1
ATOM 793 C C . GLN A 1 97 ? 11.271 -5.941 -11.879 1.00 78.88 97 GLN A C 1
ATOM 795 O O . GLN A 1 97 ? 11.117 -6.502 -10.798 1.00 78.88 97 GLN A O 1
ATOM 800 N N . LYS A 1 98 ? 11.723 -6.599 -12.956 1.00 76.31 98 LYS A 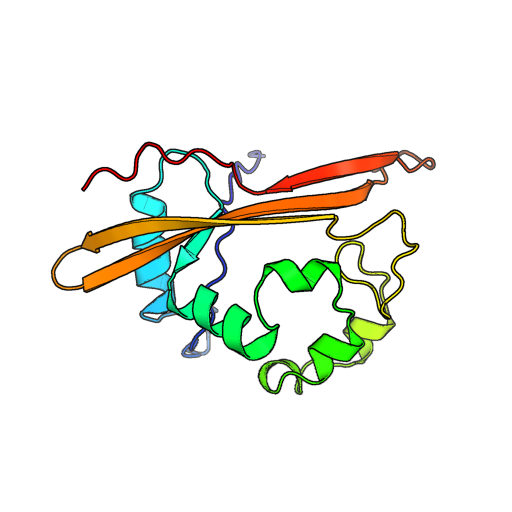N 1
ATOM 801 C CA . LYS A 1 98 ? 12.104 -8.022 -12.901 1.00 76.31 98 LYS A CA 1
ATOM 802 C C . LYS A 1 98 ? 13.262 -8.267 -11.925 1.00 76.31 98 LYS A C 1
ATOM 804 O O . LYS A 1 98 ? 13.225 -9.236 -11.178 1.00 76.31 98 LYS A O 1
ATOM 809 N N . GLU A 1 99 ? 14.230 -7.357 -11.921 1.00 72.75 99 GLU A N 1
ATOM 810 C CA . GLU A 1 99 ? 15.425 -7.379 -11.077 1.00 72.75 99 GLU A CA 1
ATOM 811 C C . GLU A 1 99 ? 15.591 -6.035 -10.358 1.00 72.75 99 GLU A C 1
ATOM 813 O O . GLU A 1 99 ? 15.036 -5.018 -10.788 1.00 72.75 99 GLU A O 1
ATOM 818 N N . ASN A 1 100 ? 16.405 -6.025 -9.300 1.00 66.62 100 ASN A N 1
ATOM 819 C CA . ASN A 1 100 ? 16.695 -4.850 -8.477 1.00 66.62 100 ASN A CA 1
ATOM 820 C C . ASN A 1 100 ? 17.600 -3.857 -9.211 1.00 66.62 100 ASN A C 1
ATOM 822 O O . ASN A 1 100 ? 18.785 -3.721 -8.914 1.00 66.62 100 ASN A O 1
ATOM 826 N N . ASN A 1 101 ? 17.036 -3.139 -10.181 1.00 63.06 101 ASN A N 1
ATOM 827 C CA . ASN A 1 101 ? 17.729 -2.083 -10.909 1.00 63.06 101 ASN A CA 1
ATOM 828 C C . ASN A 1 101 ? 17.312 -0.703 -10.385 1.00 63.06 101 ASN A C 1
ATOM 830 O O . ASN A 1 101 ? 16.316 -0.105 -10.803 1.00 63.06 101 ASN A O 1
ATOM 834 N N . GLN A 1 102 ? 18.142 -0.153 -9.494 1.00 59.78 102 GLN A N 1
ATOM 835 C CA . GLN A 1 102 ? 17.987 1.201 -8.938 1.00 59.78 102 GLN A CA 1
ATOM 836 C C . GLN A 1 102 ? 18.085 2.317 -10.000 1.00 59.78 102 GLN A C 1
ATOM 838 O O . GLN A 1 102 ? 17.759 3.471 -9.735 1.00 59.78 102 GLN A O 1
ATOM 843 N N . THR A 1 103 ? 18.522 1.987 -11.216 1.00 60.06 103 THR A N 1
ATOM 844 C CA . THR A 1 103 ? 18.725 2.918 -12.334 1.00 60.06 103 THR A CA 1
ATOM 845 C C . THR A 1 103 ? 17.495 3.111 -13.222 1.00 60.06 103 THR A C 1
ATOM 847 O O . THR A 1 103 ? 17.522 3.965 -14.114 1.00 60.06 103 THR A O 1
ATOM 850 N N . SER A 1 104 ? 16.406 2.363 -13.009 1.00 65.62 104 SER A N 1
ATOM 851 C CA . SER A 1 104 ? 15.206 2.537 -13.830 1.00 65.62 104 SER A CA 1
ATOM 852 C C . SER A 1 104 ? 14.521 3.874 -13.568 1.00 65.62 104 SER A C 1
ATOM 854 O O . SER A 1 104 ? 14.276 4.293 -12.431 1.00 65.62 104 SER A O 1
ATOM 856 N N . LYS A 1 105 ? 14.138 4.537 -14.661 1.00 74.38 105 LYS A N 1
ATOM 857 C CA . LYS A 1 105 ? 13.332 5.761 -14.612 1.00 74.38 105 LYS A CA 1
ATOM 858 C C . LYS A 1 105 ? 11.894 5.484 -14.167 1.00 74.38 105 LYS A C 1
ATOM 860 O O . LYS A 1 105 ? 11.257 6.392 -13.648 1.00 74.38 105 LYS A O 1
ATOM 865 N N . GLU A 1 106 ? 11.418 4.251 -14.313 1.00 84.50 106 GLU A N 1
ATOM 866 C CA . GLU A 1 106 ? 10.069 3.817 -13.940 1.00 84.50 106 GLU A CA 1
ATOM 867 C C . GLU A 1 106 ? 10.056 3.099 -12.584 1.00 84.50 106 GLU A C 1
ATOM 869 O O . GLU A 1 106 ? 11.107 2.827 -11.995 1.00 84.50 106 GLU A O 1
ATOM 874 N N . GLY A 1 107 ? 8.862 2.830 -12.067 1.00 89.50 107 GLY A N 1
ATOM 875 C CA . GLY A 1 107 ? 8.653 2.118 -10.812 1.00 89.50 107 GLY A CA 1
ATOM 876 C C . GLY A 1 107 ? 8.140 3.002 -9.684 1.00 89.50 107 GLY A C 1
ATOM 877 O O . GLY A 1 107 ? 7.985 4.221 -9.824 1.00 89.50 107 GLY A O 1
ATOM 878 N N . ILE A 1 108 ? 7.878 2.368 -8.545 1.00 91.31 108 ILE A N 1
ATOM 879 C CA . ILE A 1 108 ? 7.512 3.064 -7.311 1.00 91.31 108 ILE A CA 1
ATOM 880 C C . ILE A 1 108 ? 8.704 3.907 -6.842 1.00 91.31 108 ILE A C 1
ATOM 882 O O . ILE A 1 108 ? 9.831 3.422 -6.783 1.00 91.31 108 ILE A O 1
ATOM 886 N N . LYS A 1 109 ? 8.458 5.185 -6.545 1.00 92.19 109 LYS A N 1
ATOM 887 C CA . LYS A 1 109 ? 9.488 6.152 -6.131 1.00 92.19 109 LYS A CA 1
ATOM 888 C C . LYS A 1 109 ? 9.348 6.606 -4.685 1.00 92.19 109 LYS A C 1
ATOM 890 O O . LYS A 1 109 ? 10.343 7.017 -4.103 1.00 92.19 109 LYS A O 1
ATOM 895 N N . ALA A 1 110 ? 8.138 6.564 -4.135 1.00 93.12 110 ALA A N 1
ATOM 896 C CA . ALA A 1 110 ? 7.888 6.894 -2.741 1.00 93.12 110 ALA A CA 1
ATOM 897 C C . ALA A 1 110 ? 6.673 6.125 -2.221 1.00 93.12 110 ALA A C 1
ATOM 899 O O . ALA A 1 110 ? 5.682 5.952 -2.938 1.00 93.12 110 ALA A O 1
ATOM 900 N N . ILE A 1 111 ? 6.756 5.689 -0.968 1.00 95.38 111 ILE A N 1
ATOM 901 C CA . ILE A 1 111 ? 5.640 5.143 -0.202 1.00 95.38 111 ILE A CA 1
ATOM 902 C C . ILE A 1 111 ? 5.701 5.774 1.184 1.00 95.38 111 ILE A C 1
ATOM 904 O O . ILE A 1 111 ? 6.680 5.591 1.903 1.00 95.38 111 ILE A O 1
ATOM 908 N N . ASP A 1 112 ? 4.639 6.474 1.557 1.00 94.56 112 ASP A N 1
ATOM 909 C CA . ASP A 1 112 ? 4.442 7.008 2.897 1.00 94.56 112 ASP A CA 1
ATOM 910 C C . ASP A 1 112 ? 3.352 6.205 3.605 1.00 94.56 112 ASP A C 1
ATOM 912 O O . ASP A 1 112 ? 2.276 5.962 3.046 1.00 94.56 112 ASP A O 1
ATOM 916 N N . VAL A 1 113 ? 3.610 5.836 4.858 1.00 93.88 113 VAL A N 1
ATOM 917 C CA . VAL A 1 113 ? 2.662 5.124 5.718 1.00 93.88 113 VAL A CA 1
ATOM 918 C C . VAL A 1 113 ? 2.403 5.948 6.962 1.00 93.88 113 VAL A C 1
ATOM 920 O O . VAL A 1 113 ? 3.333 6.378 7.642 1.00 93.88 113 VAL A O 1
ATOM 923 N N . GLN A 1 114 ? 1.134 6.148 7.294 1.00 92.75 114 GLN A N 1
ATOM 924 C CA . GLN A 1 114 ? 0.726 6.914 8.464 1.00 92.75 114 GLN A CA 1
ATOM 925 C C . GLN A 1 114 ? -0.318 6.138 9.250 1.00 92.75 114 GLN A C 1
ATOM 927 O O . GLN A 1 114 ? -1.377 5.797 8.730 1.00 92.75 114 GLN A O 1
ATOM 932 N N . ARG A 1 115 ? -0.062 5.892 10.533 1.00 91.50 115 ARG A N 1
ATOM 933 C CA . ARG A 1 115 ? -1.100 5.396 11.438 1.00 91.50 115 ARG A CA 1
ATOM 934 C C . ARG A 1 115 ? -2.106 6.520 11.682 1.00 91.50 115 ARG A C 1
ATOM 936 O O . ARG A 1 115 ? -1.735 7.562 12.211 1.00 91.50 115 ARG A O 1
ATOM 943 N N . ILE A 1 116 ? -3.364 6.303 11.310 1.00 87.50 116 ILE A N 1
ATOM 944 C CA . ILE A 1 116 ? -4.422 7.325 11.424 1.00 87.50 116 ILE A CA 1
ATOM 945 C C . ILE A 1 116 ? -5.334 7.106 12.629 1.00 87.50 116 ILE A C 1
ATOM 947 O O . ILE A 1 116 ? -6.010 8.037 13.048 1.00 87.50 116 ILE A O 1
ATOM 951 N N . GLY A 1 117 ? -5.331 5.905 13.212 1.00 86.69 117 GLY A N 1
ATOM 952 C CA . GLY A 1 117 ? -6.040 5.614 14.453 1.00 86.69 117 GLY A CA 1
ATOM 953 C C . GLY A 1 117 ? -6.890 4.355 14.365 1.00 86.69 117 GLY A C 1
ATOM 954 O O . GLY A 1 117 ? -6.600 3.433 13.600 1.00 86.69 117 GLY A O 1
ATOM 955 N N . LYS A 1 118 ? -7.933 4.307 15.191 1.00 87.69 118 LYS A N 1
ATOM 956 C CA . LYS A 1 118 ? -8.836 3.164 15.317 1.00 87.69 118 LYS A CA 1
ATOM 957 C C . LYS A 1 118 ? -10.231 3.555 14.849 1.00 87.69 118 LYS A C 1
ATOM 959 O O . LYS A 1 118 ? -10.739 4.604 15.218 1.00 87.69 118 LYS A O 1
ATOM 964 N N . ILE A 1 119 ? -10.860 2.689 14.066 1.00 83.25 119 ILE A N 1
ATOM 965 C CA . ILE A 1 119 ? -12.266 2.792 13.690 1.00 83.25 119 ILE A CA 1
ATOM 966 C C . ILE A 1 119 ? -13.034 1.772 14.523 1.00 83.25 119 ILE A C 1
ATOM 968 O O . ILE A 1 119 ? -12.838 0.561 14.381 1.00 83.25 119 ILE A O 1
ATOM 972 N N . LYS A 1 120 ? -13.931 2.256 15.383 1.00 80.25 120 LYS A N 1
ATOM 973 C CA . LYS A 1 120 ? -14.824 1.404 16.169 1.00 80.25 120 LYS A CA 1
ATOM 974 C C . LYS A 1 120 ? -16.155 1.235 15.445 1.00 80.25 120 LYS A C 1
ATOM 976 O O . LYS A 1 120 ? -16.827 2.208 15.099 1.00 80.25 120 LYS A O 1
ATOM 981 N N . GLN A 1 121 ? -16.575 -0.008 15.223 1.00 67.88 121 GLN A N 1
ATOM 982 C CA . GLN A 1 121 ? -17.916 -0.288 14.715 1.00 67.88 121 GLN A CA 1
ATOM 983 C C . GLN A 1 121 ? -18.500 -1.532 15.380 1.00 67.88 121 GLN A C 1
ATOM 985 O O . GLN A 1 121 ? -18.045 -2.654 15.154 1.00 67.88 121 GLN A O 1
ATOM 990 N N . LYS A 1 122 ? -19.564 -1.318 16.165 1.00 73.75 122 LYS A N 1
ATOM 991 C CA . LYS A 1 122 ? -20.125 -2.309 17.097 1.00 73.75 122 LYS A CA 1
A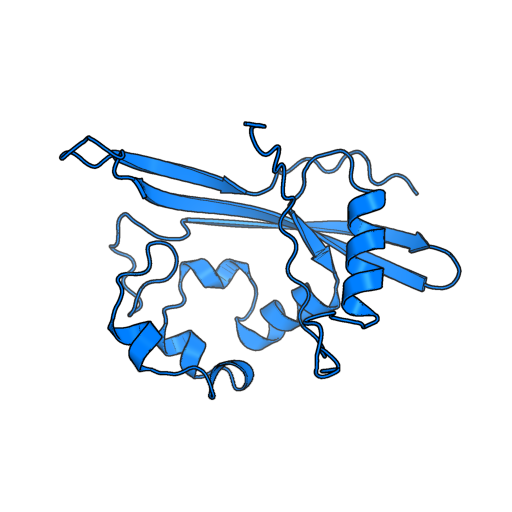TOM 992 C C . LYS A 1 122 ? -19.047 -2.763 18.096 1.00 73.75 122 LYS A C 1
ATOM 994 O O . LYS A 1 122 ? -18.444 -1.915 18.744 1.00 73.75 122 LYS A O 1
ATOM 999 N N . GLU A 1 123 ? -18.801 -4.066 18.202 1.00 76.50 123 GLU A N 1
ATOM 1000 C CA . GLU A 1 123 ? -17.805 -4.661 19.106 1.00 76.50 123 GLU A CA 1
ATOM 1001 C C . GLU A 1 123 ? -16.408 -4.786 18.482 1.00 76.50 123 GLU A C 1
ATOM 1003 O O . GLU A 1 123 ? -15.464 -5.175 19.160 1.00 76.50 123 GLU A O 1
ATOM 1008 N N . THR A 1 124 ? -16.250 -4.469 17.192 1.00 76.94 124 THR A N 1
ATOM 1009 C CA . THR A 1 124 ? -14.962 -4.605 16.504 1.00 76.94 124 THR A CA 1
ATOM 1010 C C . THR A 1 124 ? -14.240 -3.263 16.450 1.00 76.94 124 THR A C 1
ATOM 1012 O O . THR A 1 124 ? -14.786 -2.272 15.958 1.00 76.94 124 THR A O 1
ATOM 1015 N N . GLU A 1 125 ? -12.997 -3.251 16.919 1.00 85.94 125 GLU A N 1
ATOM 1016 C CA . GLU A 1 125 ? -12.064 -2.141 16.766 1.00 85.94 125 GLU A CA 1
ATOM 1017 C C . GLU A 1 125 ? -11.050 -2.496 15.675 1.00 85.94 125 GLU A C 1
ATOM 1019 O O . GLU A 1 125 ? -10.398 -3.538 15.739 1.00 85.94 125 GLU A O 1
ATOM 1024 N N . LEU A 1 126 ? -10.957 -1.654 14.647 1.00 87.81 126 LEU A N 1
ATOM 1025 C CA . LEU A 1 126 ? -10.027 -1.834 13.537 1.00 87.81 126 LEU A CA 1
ATOM 1026 C C . LEU A 1 126 ? -8.995 -0.723 13.575 1.00 87.81 126 LEU A C 1
ATOM 1028 O O . LEU A 1 126 ? -9.334 0.449 13.458 1.00 87.81 126 LEU A O 1
ATOM 1032 N N . GLU A 1 127 ? -7.734 -1.092 13.721 1.00 90.94 127 GLU A N 1
ATOM 1033 C CA . GLU A 1 127 ? -6.631 -0.158 13.576 1.00 90.94 127 GLU A CA 1
ATOM 1034 C C . GLU A 1 127 ? -6.316 0.042 12.091 1.00 90.94 127 GLU A C 1
ATOM 1036 O O . GLU A 1 127 ? -6.192 -0.928 11.335 1.00 90.94 127 GLU A O 1
ATOM 1041 N N . VAL A 1 128 ? -6.245 1.307 11.678 1.00 90.94 128 VAL A N 1
ATOM 1042 C CA . VAL A 1 128 ? -6.174 1.710 10.275 1.00 90.94 128 VAL A CA 1
ATOM 1043 C C . VAL A 1 128 ? -4.935 2.561 10.043 1.00 90.94 128 VAL A C 1
ATOM 1045 O O . VAL A 1 128 ? -4.536 3.383 10.877 1.00 90.94 128 VAL A O 1
ATOM 1048 N N . TYR A 1 129 ? -4.352 2.369 8.870 1.00 92.50 129 TYR A N 1
ATOM 1049 C CA . TYR A 1 129 ? -3.218 3.114 8.358 1.00 92.50 129 TYR A CA 1
ATOM 1050 C C . TYR A 1 129 ? -3.605 3.738 7.019 1.00 92.50 129 TYR A C 1
ATOM 1052 O O . TYR A 1 129 ? -4.398 3.183 6.260 1.00 92.50 129 TYR A O 1
ATOM 1060 N N . ASN A 1 130 ? -3.051 4.906 6.745 1.00 92.62 130 ASN A N 1
ATOM 1061 C CA . ASN A 1 130 ? -3.125 5.601 5.477 1.00 92.62 130 ASN A CA 1
ATOM 1062 C C . ASN A 1 130 ? -1.827 5.369 4.708 1.00 92.62 130 ASN A C 1
ATOM 1064 O O . ASN A 1 130 ? -0.740 5.454 5.278 1.00 92.62 130 ASN A O 1
ATOM 1068 N N . LEU A 1 131 ? -1.964 5.101 3.420 1.00 93.88 131 LEU A N 1
ATOM 1069 C CA . LEU A 1 131 ? -0.883 4.974 2.470 1.00 93.88 131 LEU A CA 1
ATOM 1070 C C . LEU A 1 131 ? -0.958 6.111 1.461 1.00 93.88 131 LEU A C 1
ATOM 1072 O O . LEU A 1 131 ? -2.027 6.489 0.973 1.00 93.88 131 LEU A O 1
ATOM 1076 N N . HIS A 1 132 ? 0.209 6.594 1.082 1.00 94.94 132 HIS A N 1
ATOM 1077 C CA . HIS A 1 132 ? 0.380 7.433 -0.084 1.00 94.94 132 HIS A CA 1
ATOM 1078 C C . HIS A 1 132 ? 1.521 6.852 -0.910 1.00 94.94 132 HIS A C 1
ATOM 1080 O O . HIS A 1 132 ? 2.620 6.653 -0.408 1.00 94.94 132 HIS A O 1
ATOM 1086 N N . ILE A 1 133 ? 1.236 6.514 -2.165 1.00 94.56 133 ILE A N 1
ATOM 1087 C CA . ILE A 1 133 ? 2.192 5.855 -3.058 1.00 94.56 133 ILE A CA 1
ATOM 1088 C C . ILE A 1 133 ? 2.400 6.751 -4.265 1.00 94.56 133 ILE A C 1
ATOM 1090 O O . ILE A 1 133 ? 1.423 7.168 -4.889 1.00 94.56 133 ILE A O 1
ATOM 1094 N N . GLN A 1 134 ? 3.655 7.002 -4.620 1.00 94.88 134 GLN A N 1
ATOM 1095 C CA . GLN A 1 134 ? 4.041 7.686 -5.848 1.00 94.88 134 GLN A CA 1
ATOM 1096 C C . GLN A 1 134 ? 4.850 6.747 -6.733 1.00 94.88 134 GLN A C 1
ATOM 1098 O O . GLN A 1 134 ? 5.801 6.106 -6.283 1.00 94.88 134 GLN A O 1
ATOM 1103 N N . ALA A 1 135 ? 4.498 6.694 -8.011 1.00 93.31 135 ALA A N 1
ATOM 1104 C CA . ALA A 1 135 ? 5.204 5.908 -9.007 1.00 93.31 135 ALA A CA 1
ATOM 1105 C C . ALA A 1 135 ? 5.426 6.721 -10.279 1.00 93.31 135 ALA A C 1
ATOM 1107 O O . ALA A 1 135 ? 4.642 7.609 -10.619 1.00 93.31 135 ALA A O 1
ATOM 1108 N N . VAL A 1 136 ? 6.497 6.398 -10.992 1.00 92.56 136 VAL A N 1
ATOM 1109 C CA . VAL A 1 136 ? 6.788 6.952 -12.311 1.00 92.56 136 VAL A CA 1
ATOM 1110 C C . VAL A 1 136 ? 6.505 5.879 -13.347 1.00 92.56 136 VAL A C 1
ATOM 1112 O O . VAL A 1 136 ? 7.010 4.764 -13.240 1.00 92.56 136 VAL A O 1
ATOM 1115 N N . VAL A 1 137 ? 5.691 6.217 -14.343 1.00 90.06 137 VAL A N 1
ATOM 1116 C CA . VAL A 1 137 ? 5.279 5.290 -15.403 1.00 90.06 137 VAL A CA 1
ATOM 1117 C C . VAL A 1 137 ? 5.390 5.953 -16.769 1.00 90.06 137 VAL A C 1
ATOM 1119 O O . VAL A 1 137 ? 5.162 7.160 -16.917 1.00 90.06 137 VAL A O 1
ATOM 1122 N N . HIS A 1 138 ? 5.712 5.168 -17.788 1.00 87.38 138 HIS A N 1
ATOM 1123 C CA . HIS A 1 138 ? 5.687 5.609 -19.171 1.00 87.38 138 HIS A CA 1
ATOM 1124 C C . HIS A 1 138 ? 4.302 5.359 -19.777 1.00 87.38 138 HIS A C 1
ATOM 1126 O O . HIS A 1 138 ? 3.877 4.231 -20.021 1.00 87.38 138 HIS A O 1
ATOM 1132 N N . TYR A 1 139 ? 3.568 6.445 -20.001 1.00 84.25 139 TYR A N 1
ATOM 1133 C CA . TYR A 1 139 ? 2.214 6.417 -20.533 1.00 84.25 139 TYR A CA 1
ATOM 1134 C C . TYR A 1 139 ? 2.209 6.603 -22.052 1.00 84.25 139 TYR A C 1
ATOM 1136 O O . TYR A 1 139 ? 2.754 7.581 -22.572 1.00 84.25 139 TYR A O 1
ATOM 1144 N N . PHE A 1 140 ? 1.516 5.709 -22.756 1.00 82.12 140 PHE A N 1
ATOM 1145 C CA . PHE A 1 140 ? 1.246 5.811 -24.189 1.00 82.12 140 PHE A CA 1
ATOM 1146 C C . PHE A 1 140 ? -0.236 6.119 -24.407 1.00 82.12 140 PHE A C 1
ATOM 1148 O O . PHE A 1 140 ? -1.111 5.367 -23.983 1.00 82.12 140 PHE A O 1
ATOM 1155 N N . GLY A 1 141 ? -0.532 7.245 -25.059 1.00 78.25 141 GLY A N 1
ATOM 1156 C CA . GLY A 1 141 ? -1.906 7.571 -25.441 1.00 78.25 141 GLY A CA 1
ATOM 1157 C C . GLY A 1 141 ? -2.401 6.666 -26.572 1.00 78.25 141 GLY A C 1
ATOM 1158 O O . GLY A 1 141 ? -1.613 6.287 -27.431 1.00 78.25 141 GLY A O 1
ATOM 1159 N N . LEU A 1 142 ? -3.713 6.402 -26.618 1.00 73.44 142 LEU A N 1
ATOM 1160 C CA . LEU A 1 142 ? -4.384 5.526 -27.602 1.00 73.44 142 LEU A CA 1
ATOM 1161 C C . LEU A 1 142 ? -3.971 5.750 -29.071 1.00 73.44 142 LEU A C 1
ATOM 1163 O O . LEU A 1 142 ? -3.953 4.803 -29.847 1.00 73.44 142 LEU A O 1
ATOM 1167 N N . PHE A 1 143 ? -3.636 6.988 -29.446 1.00 77.31 143 PHE A N 1
ATOM 1168 C CA . PHE A 1 143 ? -3.248 7.368 -30.811 1.00 77.31 143 PHE A CA 1
ATOM 1169 C C . PHE A 1 143 ? -1.853 8.008 -30.895 1.00 77.31 143 PHE A C 1
ATOM 1171 O O . PHE A 1 143 ? -1.496 8.580 -31.922 1.00 77.31 143 PHE A O 1
ATOM 1178 N N . SER A 1 144 ? -1.067 7.968 -29.814 1.00 77.31 144 SER A N 1
ATOM 1179 C CA . SER A 1 144 ? 0.257 8.597 -29.766 1.00 77.31 144 SER A CA 1
ATOM 1180 C C . SER A 1 144 ? 1.353 7.548 -29.857 1.00 77.31 144 SER A C 1
ATOM 1182 O O . SER A 1 144 ? 1.453 6.669 -29.008 1.00 77.31 144 SER A O 1
ATOM 1184 N N . THR A 1 145 ? 2.243 7.700 -30.835 1.00 73.94 145 THR A N 1
ATOM 1185 C CA . THR A 1 145 ? 3.473 6.899 -30.946 1.00 73.94 145 THR A CA 1
ATOM 1186 C C . THR A 1 145 ? 4.571 7.365 -29.988 1.00 73.94 145 THR A C 1
ATOM 1188 O O . THR A 1 145 ? 5.551 6.657 -29.776 1.00 73.94 145 THR A O 1
ATOM 1191 N N . LYS A 1 146 ? 4.416 8.553 -29.384 1.00 79.81 146 LYS A N 1
ATOM 1192 C CA . LYS A 1 146 ? 5.332 9.087 -28.370 1.00 79.81 146 LYS A CA 1
ATOM 1193 C C . LYS A 1 146 ? 4.752 8.864 -26.977 1.00 79.81 146 LYS A C 1
ATOM 1195 O O . LYS A 1 146 ? 3.665 9.368 -26.674 1.00 79.81 146 LYS A O 1
ATOM 1200 N N . GLY A 1 147 ? 5.490 8.126 -26.152 1.00 81.06 147 GLY A N 1
ATOM 1201 C CA . GLY A 1 147 ? 5.205 7.970 -24.731 1.00 81.06 147 GLY A CA 1
ATOM 1202 C C . GLY A 1 147 ? 5.584 9.221 -23.937 1.00 81.06 147 GLY A C 1
ATOM 1203 O O . GLY A 1 147 ? 6.419 10.023 -24.366 1.00 81.06 147 GLY A O 1
ATOM 1204 N N . LYS A 1 148 ? 4.932 9.415 -22.792 1.00 86.25 148 LYS A N 1
ATOM 1205 C CA . LYS A 1 148 ? 5.262 10.458 -21.816 1.00 86.25 148 LYS A CA 1
ATOM 1206 C C . LYS A 1 148 ? 5.576 9.800 -20.484 1.00 86.25 148 LYS A C 1
ATOM 1208 O O . LYS A 1 148 ? 4.800 8.977 -20.010 1.00 86.25 148 LYS A O 1
ATOM 1213 N N . VAL A 1 149 ? 6.685 10.194 -19.869 1.00 88.19 149 VAL A N 1
ATOM 1214 C CA . VAL A 1 149 ? 6.979 9.829 -18.481 1.00 88.19 149 VAL A CA 1
ATOM 1215 C C . VAL A 1 149 ? 6.118 10.710 -17.586 1.00 88.19 149 VAL A C 1
ATOM 1217 O O . VAL A 1 149 ? 6.194 11.937 -17.676 1.00 88.19 149 VAL A O 1
ATOM 1220 N N . ILE A 1 150 ? 5.278 10.092 -16.763 1.00 91.00 150 ILE A N 1
ATOM 1221 C CA . ILE A 1 150 ? 4.406 10.793 -15.821 1.00 91.00 150 ILE A CA 1
ATOM 1222 C C . ILE A 1 150 ? 4.610 10.244 -14.413 1.00 91.00 150 ILE A C 1
ATOM 1224 O O . ILE A 1 150 ? 4.858 9.053 -14.226 1.00 91.00 150 ILE A O 1
ATOM 1228 N N . THR A 1 151 ? 4.463 11.121 -13.426 1.00 93.00 151 THR A N 1
ATOM 1229 C CA . THR A 1 151 ? 4.352 10.725 -12.024 1.00 93.00 151 THR A CA 1
ATOM 1230 C C . THR A 1 151 ? 2.880 10.565 -11.689 1.00 93.00 151 THR A C 1
ATOM 1232 O O . THR A 1 151 ? 2.084 11.481 -11.907 1.00 93.00 151 THR A O 1
ATOM 1235 N N . VAL A 1 152 ? 2.520 9.403 -11.162 1.00 92.50 152 VAL A N 1
ATOM 1236 C CA . VAL A 1 152 ? 1.183 9.102 -10.657 1.00 92.50 152 VAL A CA 1
ATOM 1237 C C . VAL A 1 152 ? 1.254 8.909 -9.152 1.00 92.50 152 VAL A C 1
ATOM 1239 O O . VAL A 1 152 ? 2.235 8.375 -8.635 1.00 92.50 152 VAL A O 1
ATOM 1242 N N . SER A 1 153 ? 0.211 9.334 -8.449 1.00 92.69 153 SER A N 1
ATOM 1243 C CA . SER A 1 153 ? 0.069 9.084 -7.022 1.00 92.69 153 SER A CA 1
ATOM 1244 C C . SER A 1 153 ? -1.286 8.471 -6.694 1.00 92.69 153 SER A C 1
ATOM 1246 O O . SER A 1 153 ? -2.282 8.702 -7.385 1.00 92.69 153 SER A O 1
ATOM 1248 N N . VAL A 1 154 ? -1.312 7.663 -5.638 1.00 91.31 154 VAL A N 1
ATOM 1249 C CA . VAL A 1 154 ? -2.527 7.075 -5.069 1.00 91.31 154 VAL A CA 1
ATOM 1250 C C . VAL A 1 154 ? -2.567 7.395 -3.580 1.00 91.31 154 VAL A C 1
ATOM 1252 O O . VAL A 1 154 ? -1.565 7.246 -2.884 1.00 91.31 154 VAL A O 1
ATOM 1255 N N . GLY A 1 155 ? -3.736 7.818 -3.098 1.00 88.81 155 GLY A N 1
ATOM 1256 C CA . GLY A 1 155 ? -3.921 8.287 -1.727 1.00 88.81 155 GLY A CA 1
ATOM 1257 C C . GLY A 1 155 ? -3.536 9.756 -1.547 1.00 88.81 155 GLY A C 1
ATOM 1258 O O . GLY A 1 155 ? -3.300 10.486 -2.509 1.00 88.81 155 GLY A O 1
ATOM 1259 N N . ASN A 1 156 ? -3.523 10.211 -0.298 1.00 87.62 156 ASN A N 1
ATOM 1260 C CA . ASN A 1 156 ? -3.102 11.557 0.092 1.00 87.62 156 ASN A CA 1
ATOM 1261 C C . ASN A 1 156 ? -2.653 11.552 1.554 1.00 87.62 156 ASN A C 1
ATOM 1263 O O . ASN A 1 156 ? -3.014 10.651 2.300 1.00 87.62 156 ASN A O 1
ATOM 1267 N N . LEU A 1 157 ? -1.909 12.574 1.972 1.00 87.56 157 LEU A N 1
ATOM 1268 C CA . LEU A 1 157 ? -1.327 12.674 3.317 1.00 87.56 157 LEU A CA 1
ATOM 1269 C C . LEU A 1 157 ? -2.233 13.400 4.328 1.00 87.56 157 LEU A C 1
ATOM 1271 O O . LEU A 1 157 ? -1.755 13.882 5.355 1.00 87.56 157 LEU A O 1
ATOM 1275 N N . ASN A 1 158 ? -3.535 13.527 4.047 1.00 82.38 158 ASN A N 1
ATOM 1276 C CA . ASN A 1 158 ? -4.435 14.218 4.963 1.00 82.38 158 ASN A CA 1
ATOM 1277 C C . ASN A 1 158 ? -4.731 13.345 6.186 1.00 82.38 158 ASN A C 1
ATOM 1279 O O . ASN A 1 158 ? -5.365 12.291 6.097 1.00 82.38 158 ASN A O 1
ATOM 1283 N N . ILE A 1 159 ? -4.330 13.836 7.352 1.00 70.25 159 ILE A N 1
ATOM 1284 C CA . ILE A 1 159 ? -4.577 13.181 8.641 1.00 70.25 159 ILE A CA 1
ATOM 1285 C C . ILE A 1 159 ? -5.951 13.519 9.244 1.00 70.25 159 ILE A C 1
ATOM 1287 O O . ILE A 1 159 ? -6.365 12.894 10.212 1.00 70.25 159 ILE A O 1
ATOM 1291 N N . SER A 1 160 ? -6.683 14.485 8.681 1.00 71.12 160 SER A N 1
ATOM 1292 C CA . SER A 1 160 ? -7.993 14.907 9.190 1.00 71.12 160 SER A CA 1
ATOM 1293 C C . SER A 1 160 ? -9.105 13.879 8.908 1.00 71.12 160 SER A C 1
ATOM 1295 O O . SER A 1 160 ? -8.958 12.958 8.101 1.00 71.12 160 SER A O 1
ATOM 1297 N N . GLY A 1 161 ? -10.252 14.003 9.582 1.00 62.16 161 GLY A N 1
ATOM 1298 C CA . GLY A 1 161 ? -11.486 13.313 9.181 1.00 62.16 161 GLY A CA 1
ATOM 1299 C C . GLY A 1 161 ? -11.603 11.821 9.519 1.00 62.16 161 GLY A C 1
ATOM 1300 O O . GLY A 1 161 ? -12.485 11.165 8.966 1.00 62.16 161 GLY A O 1
ATOM 1301 N N . ILE A 1 162 ? -10.757 11.274 10.398 1.00 59.03 162 ILE A N 1
ATOM 1302 C CA . ILE A 1 162 ? -11.126 10.107 11.225 1.00 59.03 162 ILE A CA 1
ATOM 1303 C C . ILE A 1 162 ? -11.219 10.612 12.658 1.00 59.03 162 ILE A C 1
ATOM 1305 O O . ILE A 1 162 ? -10.315 10.433 13.462 1.00 59.03 162 ILE A O 1
ATOM 1309 N N . GLU A 1 163 ? -12.280 11.366 12.918 1.00 54.38 163 GLU A N 1
ATOM 1310 C CA . GLU A 1 163 ? -12.708 11.677 14.279 1.00 54.38 163 GLU A CA 1
ATOM 1311 C C . GLU A 1 163 ? -13.585 10.510 14.764 1.00 54.38 163 GLU A C 1
ATOM 1313 O O . GLU A 1 163 ? -14.260 9.875 13.944 1.00 54.38 163 GLU A O 1
ATOM 1318 N N . GLU A 1 164 ? -13.472 10.198 16.058 1.00 48.97 164 GLU A N 1
ATOM 1319 C CA . GLU A 1 164 ? -13.981 8.999 16.756 1.00 48.97 164 GLU A CA 1
ATOM 1320 C C . GLU A 1 164 ? -15.424 8.570 16.413 1.00 48.97 164 GLU A C 1
ATOM 1322 O O . GLU A 1 164 ? -16.329 9.429 16.295 1.00 48.97 164 GLU A O 1
#

Sequence (164 aa):
MEAIKYSKRLFMPFYSFLHCRGLKNFYGAAIINNSRILSRDKLNRLLIDKNTYEWFLTRTIGIENLMSLGLSDLKDIEEFASYKEAKMEEGNNALIQKENNQTSKEGIKAIDVQRIGKIKQKETELEVYNLHIQAVVHYFGLFSTKGKVITVSVGNLNISGIEE

Organism: NCBI:txid412755

Secondary structure (DSSP, 8-state):
--------------S-----TTS----SHHHHHHHHHHHH--S--EEEEHHHHHHHHHHHSSGGGGGT--HHHHHTSGGGTTS-THHHHS---SSS-SS--TT-SSEEEEEEEEEEEEEEETTEEEEEEEEEEEEEEEE--TT-SS-EEEEEEES-----S---